Protein AF-D8TT19-F1 (afdb_monomer_lite)

pLDDT: mean 78.03, std 6.97, range [45.34, 86.25]

InterPro domains:
  IPR002048 EF-hand domain [PF13499] (7-64)
  IPR002048 EF-hand domain [PS50222] (4-39)
  IPR002048 EF-hand domain [PS50222] (40-64)
  IPR002048 EF-hand domain [SM00054] (8-36)
  IPR002048 EF-hand domain [cd00051] (8-64)
  IPR011992 EF-hand domain pair [SSF47473] (2-64)
  IPR018247 EF-Hand 1, calcium-binding site [PS00018] (17-29)
  IPR050145 Centrin/CML-like [PTHR23050] (4-64)

Secondary structure (DSSP, 8-state):
--HHHHHHHHHHHHHH-SS--SEEEHHHHHHHHHHTT----HHHHHHHHHHH-SS--SEEE---

Radius of gyration: 11.92 Å; chains: 1; bounding box: 24×25×28 Å

Sequence (64 aa):
MTAQQRAEIQECFEMLDSDGSGALDVKEILHAFGALGFTISKDAMSELMSEADPDGSGELEFDE

Foldseek 3Di:
DPVVVLVVVQVVQVVLCPVNPQWAALVSVQVVCVVVVHHDDPVNSVVVCVVQPVVPPNIRHSDD

Organism: NCBI:txid3068

Structure (mmCIF, N/CA/C/O backbone):
data_AF-D8TT19-F1
#
_entry.id   AF-D8TT19-F1
#
loop_
_atom_site.group_PDB
_atom_site.id
_atom_site.type_symbol
_atom_site.label_atom_id
_atom_site.label_alt_id
_atom_site.label_comp_id
_atom_site.label_asym_id
_atom_site.label_entity_id
_atom_site.label_seq_id
_atom_site.pdbx_PDB_ins_code
_atom_site.Cartn_x
_atom_site.Cartn_y
_atom_site.Cartn_z
_atom_site.occupancy
_atom_site.B_iso_or_equiv
_atom_site.auth_seq_id
_ato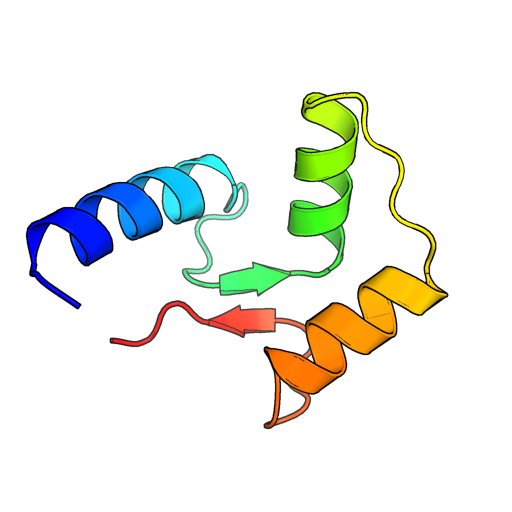m_site.auth_comp_id
_atom_site.auth_asym_id
_atom_site.auth_atom_id
_atom_site.pdbx_PDB_model_num
ATOM 1 N N . MET A 1 1 ? -1.044 -18.415 7.438 1.00 51.06 1 MET A N 1
ATOM 2 C CA . MET A 1 1 ? -0.717 -17.235 8.265 1.00 51.06 1 MET A CA 1
ATOM 3 C C . MET A 1 1 ? -1.487 -17.343 9.568 1.00 51.06 1 MET A C 1
ATOM 5 O O . MET A 1 1 ? -2.659 -17.691 9.521 1.00 51.06 1 MET A O 1
ATOM 9 N N . THR A 1 2 ? -0.851 -17.143 10.720 1.00 70.75 2 THR A N 1
ATOM 10 C CA . THR A 1 2 ? -1.559 -17.054 12.010 1.00 70.75 2 THR A CA 1
ATOM 11 C C . THR A 1 2 ? -2.356 -15.748 12.072 1.00 70.75 2 THR A C 1
ATOM 13 O O . THR A 1 2 ? -1.934 -14.748 11.498 1.00 70.75 2 THR A O 1
ATOM 16 N N . ALA A 1 3 ? -3.487 -15.733 12.782 1.00 71.44 3 ALA A N 1
ATOM 17 C CA . ALA A 1 3 ? -4.362 -14.557 12.903 1.00 71.44 3 ALA A CA 1
ATOM 18 C C . ALA A 1 3 ? -3.632 -13.278 13.370 1.00 71.44 3 ALA A C 1
ATOM 20 O O . ALA A 1 3 ? -4.010 -12.179 12.990 1.00 71.44 3 ALA A O 1
ATOM 21 N N . GLN A 1 4 ? -2.546 -13.422 14.136 1.00 70.75 4 GLN A N 1
ATOM 22 C CA . GLN A 1 4 ? -1.696 -12.304 14.559 1.00 70.75 4 GLN A CA 1
ATOM 23 C C . GLN A 1 4 ? -0.942 -11.656 13.391 1.00 70.75 4 GLN A C 1
ATOM 25 O O . GLN A 1 4 ? -0.904 -10.439 13.306 1.00 70.75 4 GLN A O 1
ATOM 30 N N . GLN A 1 5 ? -0.412 -12.452 1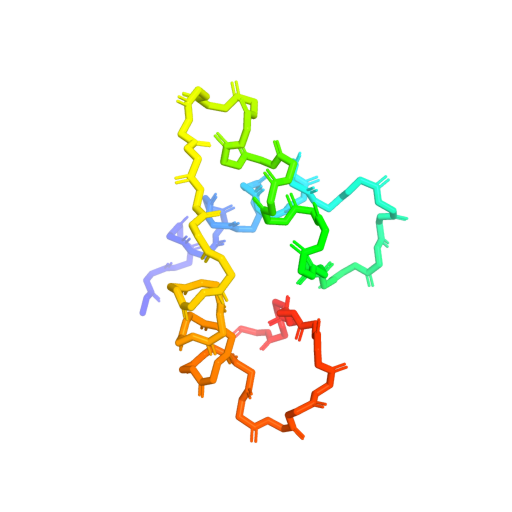2.454 1.00 71.38 5 GLN A N 1
ATOM 31 C CA . GLN A 1 5 ? 0.249 -11.906 11.265 1.00 71.38 5 GLN A CA 1
ATOM 32 C C . GLN A 1 5 ? -0.750 -11.182 10.364 1.0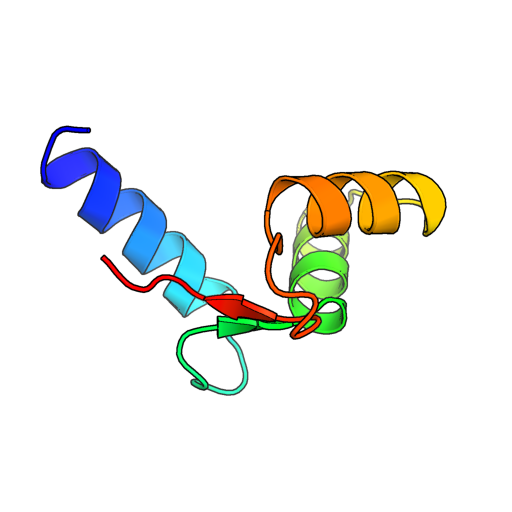0 71.38 5 GLN A C 1
ATOM 34 O O . GLN A 1 5 ? -0.401 -10.177 9.764 1.00 71.38 5 GLN A O 1
ATOM 39 N N . ARG A 1 6 ? -1.995 -11.673 10.281 1.00 72.69 6 ARG A N 1
ATOM 40 C CA . ARG A 1 6 ? -3.058 -10.964 9.559 1.00 72.69 6 ARG A CA 1
ATOM 41 C C . ARG A 1 6 ? -3.365 -9.618 10.202 1.00 72.69 6 ARG A C 1
ATOM 43 O O . ARG A 1 6 ? -3.419 -8.641 9.480 1.00 72.69 6 ARG A O 1
ATOM 50 N N . ALA A 1 7 ? -3.476 -9.557 11.529 1.00 77.12 7 ALA A N 1
ATOM 51 C CA . ALA A 1 7 ? -3.721 -8.304 12.241 1.00 77.12 7 ALA A CA 1
ATOM 52 C C . ALA A 1 7 ? -2.576 -7.289 12.068 1.00 77.12 7 ALA A C 1
ATOM 54 O O . ALA A 1 7 ? -2.839 -6.133 11.771 1.00 77.12 7 ALA A O 1
ATOM 55 N N . GLU A 1 8 ? -1.311 -7.714 12.173 1.00 78.19 8 GLU A N 1
ATOM 56 C CA . GLU A 1 8 ? -0.165 -6.814 11.956 1.00 78.19 8 GLU A CA 1
ATOM 57 C C . GLU A 1 8 ? -0.110 -6.286 10.517 1.00 78.19 8 GLU A C 1
ATOM 59 O O . GLU A 1 8 ? 0.199 -5.116 10.294 1.00 78.19 8 GLU A O 1
ATOM 64 N N . ILE A 1 9 ? -0.413 -7.138 9.532 1.00 74.06 9 ILE A N 1
ATOM 65 C CA . ILE A 1 9 ? -0.450 -6.720 8.128 1.00 74.06 9 ILE A CA 1
ATOM 66 C C . ILE A 1 9 ? -1.659 -5.816 7.880 1.00 74.06 9 ILE A C 1
ATOM 68 O O . ILE A 1 9 ? -1.502 -4.818 7.190 1.00 74.06 9 ILE A O 1
ATOM 72 N N . GLN A 1 10 ? -2.810 -6.105 8.487 1.00 78.25 10 GLN A N 1
ATOM 73 C CA . GLN A 1 10 ? -4.016 -5.286 8.405 1.00 78.25 10 GLN A CA 1
ATOM 74 C C . GLN A 1 10 ? -3.790 -3.888 8.988 1.00 78.25 10 GLN A C 1
ATOM 76 O O . GLN A 1 10 ? -4.093 -2.908 8.324 1.00 78.25 10 GLN A O 1
ATOM 81 N N . GLU A 1 11 ? -3.195 -3.773 10.178 1.00 81.38 11 GLU A N 1
ATOM 82 C CA . GLU A 1 11 ? -2.867 -2.468 10.770 1.00 81.38 11 GLU A CA 1
ATOM 83 C C . GLU A 1 11 ? -1.870 -1.690 9.903 1.00 81.38 11 GLU A C 1
ATOM 85 O O . GLU A 1 11 ? -1.978 -0.473 9.765 1.00 81.38 11 GLU A O 1
ATOM 90 N N . CYS A 1 12 ? -0.903 -2.380 9.291 1.00 79.19 12 CYS A N 1
ATOM 91 C CA . CYS A 1 12 ? -0.009 -1.758 8.320 1.00 79.19 12 CYS A CA 1
ATOM 92 C C . CYS A 1 12 ? -0.779 -1.281 7.085 1.00 79.19 12 CYS A C 1
ATOM 94 O O . CYS A 1 12 ? -0.574 -0.153 6.658 1.00 79.19 12 CYS A O 1
ATOM 96 N N . PHE A 1 13 ? -1.677 -2.103 6.542 1.00 78.31 13 PHE A N 1
ATOM 97 C CA . PHE A 1 13 ? -2.534 -1.749 5.413 1.00 78.31 13 PHE A CA 1
ATOM 98 C C . PHE A 1 13 ? -3.402 -0.533 5.721 1.00 78.31 13 PHE A C 1
ATOM 100 O O . PHE A 1 13 ? -3.367 0.420 4.959 1.00 78.31 13 PHE A O 1
ATOM 107 N N . GLU A 1 14 ? -4.086 -0.502 6.864 1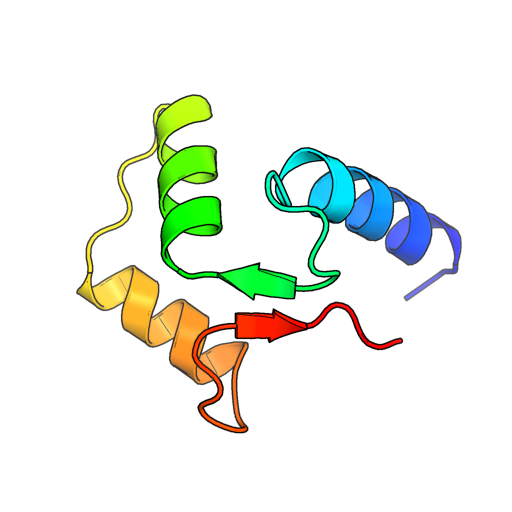.00 80.88 14 GLU A N 1
ATOM 108 C CA . GLU A 1 14 ? -4.895 0.646 7.295 1.00 80.88 14 GLU A CA 1
ATOM 109 C C . GLU A 1 14 ? -4.049 1.907 7.546 1.00 80.88 14 GLU A C 1
ATOM 111 O O . GLU A 1 14 ? -4.529 3.022 7.370 1.00 80.88 14 GLU A O 1
ATOM 116 N N . MET A 1 15 ? -2.778 1.770 7.942 1.00 82.38 15 MET A N 1
ATOM 117 C CA . MET A 1 15 ? -1.860 2.914 8.044 1.00 82.38 15 MET A CA 1
ATOM 118 C C . MET A 1 15 ? -1.389 3.439 6.683 1.00 82.38 15 MET A C 1
ATOM 120 O O . MET A 1 15 ? -0.930 4.580 6.595 1.00 82.38 15 MET A O 1
ATOM 124 N N . LEU A 1 16 ? -1.438 2.603 5.650 1.00 79.38 16 LEU A N 1
ATOM 125 C CA . LEU A 1 16 ? -1.001 2.921 4.294 1.00 79.38 16 LEU A CA 1
ATOM 126 C C . LEU A 1 16 ? -2.170 3.442 3.441 1.00 79.38 16 LEU A C 1
ATOM 128 O O . LEU A 1 16 ? -1.968 4.379 2.666 1.00 79.38 16 LEU A O 1
ATOM 132 N N . ASP A 1 17 ? -3.362 2.870 3.634 1.00 84.44 17 ASP A N 1
ATOM 133 C CA . ASP A 1 17 ? -4.632 3.222 2.992 1.00 84.44 17 ASP A CA 1
ATOM 134 C C . ASP A 1 17 ? -5.119 4.567 3.537 1.00 84.44 17 ASP A C 1
ATOM 136 O O . ASP A 1 17 ? -5.763 4.683 4.581 1.00 84.44 17 ASP A O 1
ATOM 140 N N . SER A 1 18 ? -4.727 5.624 2.838 1.00 77.25 18 SER A N 1
ATOM 141 C CA . SER A 1 18 ? -5.024 6.999 3.227 1.00 77.25 18 SER A CA 1
ATOM 142 C C . SER A 1 18 ? -6.423 7.427 2.793 1.00 77.25 18 SER A C 1
ATOM 144 O O . SER A 1 18 ? -6.951 8.396 3.346 1.00 77.25 18 SER A O 1
ATOM 146 N N . ASP A 1 19 ? -7.005 6.747 1.801 1.00 81.75 19 ASP A N 1
ATOM 147 C CA . ASP A 1 19 ? -8.370 7.002 1.327 1.00 81.75 19 ASP A CA 1
ATOM 148 C C . ASP A 1 19 ? -9.421 6.186 2.105 1.00 81.75 19 ASP A C 1
ATOM 150 O O . ASP A 1 19 ? -10.598 6.551 2.121 1.00 81.75 19 ASP A O 1
ATOM 154 N N . GLY A 1 20 ? -9.001 5.139 2.826 1.00 76.81 20 GLY A N 1
ATOM 155 C CA . GLY A 1 20 ? -9.891 4.242 3.565 1.00 76.81 20 GLY A CA 1
ATOM 156 C C . GLY A 1 20 ? -10.720 3.364 2.628 1.00 76.81 20 GLY A C 1
ATOM 157 O O . GLY A 1 20 ? -11.872 3.044 2.941 1.00 76.81 20 GLY A O 1
ATOM 158 N N . SER A 1 21 ? -10.168 3.049 1.456 1.00 80.25 21 SER A N 1
ATOM 159 C CA . SER A 1 21 ? -10.838 2.280 0.410 1.00 80.25 21 SER A CA 1
ATOM 160 C C . SER A 1 21 ? -10.921 0.785 0.748 1.00 80.25 21 SER A C 1
ATOM 162 O O . SER A 1 21 ? -11.795 0.086 0.235 1.00 80.25 21 SER A O 1
ATOM 164 N N . GLY A 1 22 ? -10.055 0.300 1.648 1.00 79.38 22 GLY A N 1
ATOM 165 C CA . GLY A 1 22 ? -9.853 -1.122 1.928 1.00 79.38 22 GLY A CA 1
ATOM 166 C C . GLY A 1 22 ? -8.884 -1.810 0.958 1.00 79.38 22 GLY A C 1
ATOM 167 O O . GLY A 1 22 ? -8.630 -3.009 1.097 1.00 79.38 22 GLY A O 1
ATOM 168 N N . ALA A 1 23 ? -8.318 -1.062 0.009 1.00 82.81 23 ALA A N 1
ATOM 169 C CA . ALA A 1 23 ? -7.311 -1.514 -0.940 1.00 82.81 23 ALA A CA 1
ATOM 170 C C . ALA A 1 23 ? -6.144 -0.517 -0.997 1.00 82.81 23 ALA A C 1
ATOM 172 O O . ALA A 1 23 ? -6.310 0.664 -0.714 1.00 82.81 23 ALA A O 1
ATOM 173 N N . LEU A 1 24 ? -4.949 -0.990 -1.356 1.00 83.88 24 LEU A N 1
ATOM 174 C CA . LEU A 1 24 ? -3.795 -0.119 -1.576 1.00 83.88 24 LEU A CA 1
ATOM 175 C C . LEU A 1 24 ? -3.580 0.130 -3.058 1.00 83.88 24 LEU A C 1
ATOM 177 O O . LEU A 1 24 ? -3.141 -0.751 -3.800 1.00 83.88 24 LEU A O 1
ATOM 181 N N . ASP A 1 25 ? -3.810 1.362 -3.480 1.00 84.56 25 ASP A N 1
ATOM 182 C CA . ASP A 1 25 ? -3.575 1.771 -4.856 1.00 84.56 25 ASP A CA 1
ATOM 183 C C . ASP A 1 25 ? -2.068 1.977 -5.112 1.00 84.56 25 ASP A C 1
ATOM 185 O O . ASP A 1 25 ? -1.256 2.203 -4.200 1.00 84.56 25 ASP A O 1
ATOM 189 N N . VAL A 1 26 ? -1.659 1.982 -6.385 1.00 80.94 26 VAL A N 1
ATOM 190 C CA . VAL A 1 26 ? -0.258 2.181 -6.796 1.00 80.94 26 VAL A CA 1
ATOM 191 C C . VAL A 1 26 ? 0.351 3.423 -6.143 1.00 80.94 26 VAL A C 1
ATOM 193 O O . VAL A 1 26 ? 1.533 3.459 -5.783 1.00 80.94 26 VAL A O 1
ATOM 196 N N . LYS A 1 27 ? -0.459 4.476 -6.019 1.00 82.75 27 LYS A N 1
ATOM 197 C CA . LYS A 1 27 ? -0.045 5.762 -5.454 1.00 82.75 27 LYS A CA 1
ATOM 198 C C . LYS A 1 27 ? 0.237 5.674 -3.962 1.00 82.75 27 LYS A C 1
ATOM 200 O O . LYS A 1 27 ? 1.177 6.323 -3.514 1.00 82.75 27 LYS A O 1
ATOM 205 N N . GLU A 1 28 ? -0.548 4.905 -3.220 1.00 86.25 28 GLU A N 1
ATOM 206 C CA . GLU A 1 28 ? -0.424 4.771 -1.767 1.00 86.25 28 GLU A CA 1
ATOM 207 C C . GLU A 1 28 ? 0.806 3.950 -1.412 1.00 86.25 28 GLU A C 1
ATOM 209 O O . GLU A 1 28 ? 1.604 4.360 -0.573 1.00 86.25 28 GLU A O 1
ATOM 214 N N . ILE A 1 29 ? 1.063 2.883 -2.169 1.00 81.19 29 ILE A N 1
ATOM 215 C CA . ILE A 1 29 ? 2.299 2.104 -2.063 1.00 81.19 29 ILE A CA 1
ATOM 216 C C . ILE A 1 29 ? 3.512 2.993 -2.383 1.00 81.19 29 ILE A C 1
ATOM 218 O O . ILE A 1 29 ? 4.472 3.050 -1.615 1.00 81.19 29 ILE A O 1
ATOM 222 N N . LEU A 1 30 ? 3.474 3.770 -3.471 1.00 81.44 30 LEU A N 1
ATOM 223 C CA . LEU A 1 30 ? 4.541 4.728 -3.797 1.00 81.44 30 LEU A CA 1
ATOM 224 C C . LEU A 1 30 ? 4.744 5.782 -2.704 1.00 81.44 30 LEU A C 1
ATOM 226 O O . LEU A 1 30 ? 5.886 6.128 -2.389 1.00 81.44 30 LEU A O 1
ATOM 230 N N . HIS A 1 31 ? 3.652 6.291 -2.133 1.00 83.50 31 HIS A N 1
ATOM 231 C CA . HIS A 1 31 ? 3.692 7.262 -1.048 1.00 83.50 31 HIS A CA 1
ATOM 232 C C . HIS A 1 31 ? 4.338 6.662 0.199 1.00 83.50 31 HIS A C 1
ATOM 234 O O . HIS A 1 31 ? 5.212 7.284 0.797 1.00 83.50 31 HIS A O 1
ATOM 240 N N . ALA A 1 32 ? 3.972 5.434 0.546 1.00 81.06 32 ALA A N 1
ATOM 241 C CA . ALA A 1 32 ? 4.505 4.700 1.676 1.00 81.06 32 ALA A CA 1
ATOM 242 C C . ALA A 1 32 ? 5.998 4.409 1.559 1.00 81.06 32 ALA A C 1
ATOM 244 O O . ALA A 1 32 ? 6.766 4.703 2.477 1.00 81.06 32 ALA A O 1
ATOM 245 N N . PHE A 1 33 ? 6.436 3.886 0.412 1.00 80.31 33 PHE A N 1
ATOM 246 C CA . PHE A 1 33 ? 7.859 3.687 0.155 1.00 80.31 33 PHE A CA 1
ATOM 247 C C . PHE A 1 33 ? 8.602 5.026 0.219 1.00 80.31 33 PHE A C 1
ATOM 249 O O . PHE A 1 33 ? 9.639 5.108 0.878 1.00 80.31 33 PHE A O 1
ATOM 256 N N . GLY A 1 34 ? 8.027 6.094 -0.345 1.00 82.19 34 GLY A N 1
ATOM 257 C CA . GLY A 1 34 ? 8.559 7.452 -0.234 1.00 82.19 34 GLY A CA 1
ATOM 258 C C . GLY A 1 34 ? 8.672 7.950 1.212 1.00 82.19 34 GLY A C 1
ATOM 259 O O . GLY A 1 34 ? 9.699 8.522 1.580 1.00 82.19 34 GLY A O 1
ATOM 260 N N . ALA A 1 35 ? 7.666 7.690 2.051 1.00 80.25 35 ALA A N 1
ATOM 261 C CA . ALA A 1 35 ? 7.645 8.051 3.470 1.00 80.25 35 ALA A CA 1
ATOM 262 C C . ALA A 1 35 ? 8.703 7.286 4.283 1.00 80.25 35 ALA A C 1
ATOM 264 O O . ALA A 1 35 ? 9.298 7.839 5.208 1.00 80.25 35 ALA A O 1
ATOM 265 N N . LEU A 1 36 ? 8.998 6.046 3.890 1.00 77.50 36 LEU A N 1
ATOM 266 C CA . LEU A 1 36 ? 10.084 5.234 4.441 1.00 77.50 36 LEU A CA 1
ATOM 267 C C . LEU A 1 36 ? 11.471 5.618 3.881 1.00 77.50 36 LEU A C 1
ATOM 269 O O . LEU A 1 36 ? 12.483 5.071 4.318 1.00 77.50 36 LEU A O 1
ATOM 273 N N . GLY A 1 37 ? 11.542 6.558 2.930 1.00 81.81 37 GLY A N 1
ATOM 274 C CA . GLY A 1 37 ? 12.782 7.004 2.285 1.00 81.81 37 GLY A CA 1
ATOM 275 C C . GLY A 1 37 ? 13.269 6.094 1.153 1.00 81.81 37 GLY A C 1
ATOM 276 O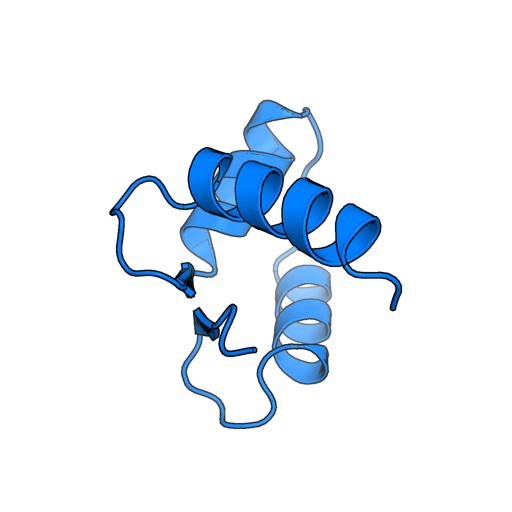 O . GLY A 1 37 ? 14.383 6.266 0.656 1.00 81.81 37 GLY A O 1
ATOM 277 N N . PHE A 1 38 ? 12.445 5.140 0.726 1.00 79.06 38 PHE A N 1
ATOM 278 C CA . PHE A 1 38 ? 12.704 4.266 -0.409 1.00 79.06 38 PHE A CA 1
ATOM 279 C C . PHE A 1 38 ? 12.044 4.820 -1.673 1.00 79.06 38 PHE A C 1
ATOM 281 O O . PHE A 1 38 ? 10.933 5.338 -1.665 1.00 79.06 38 PHE A O 1
ATOM 288 N N . THR A 1 39 ? 12.727 4.696 -2.804 1.00 79.00 39 THR A N 1
ATOM 289 C CA . THR A 1 39 ? 12.172 5.053 -4.114 1.00 79.00 39 THR A CA 1
ATOM 290 C C . THR A 1 39 ? 12.013 3.785 -4.928 1.00 79.00 39 THR A C 1
ATOM 292 O O . THR A 1 39 ? 12.998 3.185 -5.354 1.00 79.00 39 THR A O 1
ATOM 295 N N . ILE A 1 40 ? 10.766 3.364 -5.129 1.00 80.62 40 ILE A N 1
ATOM 296 C CA . ILE A 1 40 ? 10.449 2.267 -6.040 1.00 80.62 40 ILE A CA 1
ATOM 297 C C . ILE A 1 40 ? 10.344 2.818 -7.463 1.00 80.62 40 ILE A C 1
ATOM 299 O O . ILE A 1 40 ? 9.666 3.812 -7.728 1.00 80.62 40 ILE A O 1
ATOM 303 N N . SER A 1 41 ? 11.034 2.161 -8.393 1.00 83.50 41 SER A N 1
ATOM 304 C CA . SER A 1 41 ? 10.910 2.434 -9.825 1.00 83.50 41 SER A CA 1
ATOM 305 C C . SER A 1 41 ? 9.586 1.899 -10.359 1.00 83.50 41 SER A C 1
ATOM 307 O O . SER A 1 41 ? 9.122 0.851 -9.925 1.00 83.50 41 SER A O 1
ATOM 309 N N . LYS A 1 42 ? 9.024 2.558 -11.3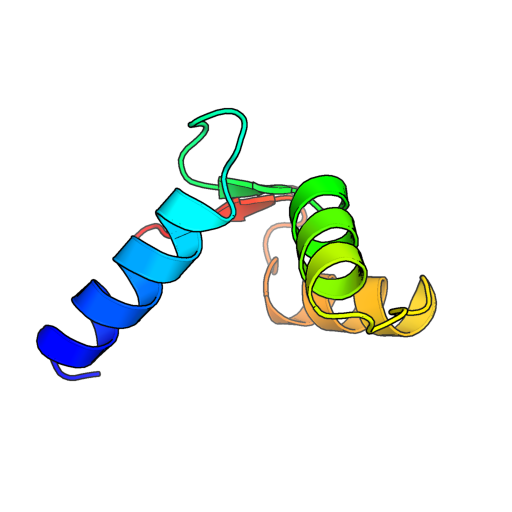79 1.00 78.62 42 LYS A N 1
ATOM 310 C CA . LYS A 1 42 ? 7.797 2.099 -12.058 1.00 78.62 42 LYS A CA 1
ATOM 311 C C . LYS A 1 42 ? 7.837 0.631 -12.492 1.00 78.62 42 LYS A C 1
ATOM 313 O O . LYS A 1 42 ? 6.807 -0.020 -12.455 1.00 78.62 42 LYS A O 1
ATOM 318 N N . ASP A 1 43 ? 9.006 0.141 -12.892 1.00 84.56 43 ASP A N 1
ATOM 319 C CA . ASP A 1 43 ? 9.212 -1.245 -13.321 1.00 84.56 43 ASP A CA 1
ATOM 320 C C . ASP A 1 43 ? 9.011 -2.235 -12.161 1.00 84.56 43 ASP A C 1
ATOM 322 O O . ASP A 1 43 ? 8.141 -3.094 -12.227 1.00 84.56 43 ASP A O 1
ATOM 326 N N . ALA A 1 44 ? 9.696 -2.004 -11.035 1.00 82.69 44 ALA A N 1
ATOM 327 C CA . ALA A 1 44 ? 9.520 -2.783 -9.808 1.00 82.69 44 ALA A CA 1
ATOM 328 C C . ALA A 1 44 ? 8.100 -2.656 -9.234 1.00 82.69 44 ALA A C 1
ATOM 330 O O . ALA A 1 44 ? 7.563 -3.616 -8.699 1.00 82.69 44 ALA A O 1
ATOM 331 N N . MET A 1 45 ? 7.472 -1.486 -9.378 1.00 81.50 45 MET A N 1
ATOM 332 C CA . MET A 1 45 ? 6.077 -1.296 -8.986 1.00 81.50 45 MET A CA 1
ATOM 333 C C . MET A 1 45 ? 5.122 -2.115 -9.857 1.00 81.50 45 MET A C 1
ATOM 335 O O . MET A 1 45 ? 4.174 -2.695 -9.346 1.00 81.50 45 MET A O 1
ATOM 339 N N . SER A 1 46 ? 5.374 -2.166 -11.166 1.00 81.62 46 SER A N 1
ATOM 340 C CA . SER A 1 46 ? 4.584 -2.963 -12.103 1.00 81.62 46 SER A CA 1
ATOM 341 C C . SER A 1 46 ? 4.763 -4.457 -11.865 1.00 81.62 46 SER A C 1
ATOM 343 O O . SER A 1 46 ? 3.805 -5.199 -12.038 1.00 81.62 46 SER A O 1
ATOM 345 N N . GLU A 1 47 ? 5.963 -4.899 -11.488 1.00 83.88 47 GLU A N 1
ATOM 346 C CA . GLU A 1 47 ? 6.228 -6.291 -11.116 1.00 83.88 47 GLU A CA 1
ATOM 347 C C . GLU A 1 47 ? 5.508 -6.651 -9.811 1.00 83.88 47 GLU A C 1
ATOM 349 O O . GLU A 1 47 ? 4.795 -7.649 -9.762 1.00 83.88 47 GLU A O 1
ATOM 354 N N . LEU A 1 48 ? 5.601 -5.783 -8.798 1.00 79.94 48 LEU A N 1
ATOM 355 C CA . LEU A 1 48 ? 4.919 -5.959 -7.516 1.00 79.94 48 LEU A CA 1
ATOM 356 C C . LEU A 1 48 ? 3.393 -5.976 -7.680 1.00 79.94 48 LEU A C 1
ATOM 358 O O . LEU A 1 48 ? 2.733 -6.841 -7.120 1.00 79.94 48 LEU A O 1
ATOM 362 N N . MET A 1 49 ? 2.845 -5.072 -8.494 1.00 78.56 49 MET A N 1
ATOM 363 C CA . MET A 1 49 ? 1.433 -5.092 -8.881 1.00 78.56 49 MET A CA 1
ATOM 364 C C . MET A 1 49 ? 1.084 -6.347 -9.668 1.00 78.56 49 MET A C 1
ATOM 366 O O . MET A 1 49 ? 0.115 -6.998 -9.343 1.00 78.56 49 MET A O 1
ATOM 370 N N . SER A 1 50 ? 1.874 -6.759 -10.655 1.00 81.12 50 SER A N 1
ATOM 371 C CA . SER A 1 50 ? 1.542 -7.958 -11.432 1.00 81.12 50 SER A CA 1
ATOM 372 C C . SER A 1 50 ? 1.569 -9.248 -10.605 1.00 81.12 50 SER A C 1
ATOM 374 O O . SER A 1 50 ? 0.939 -10.226 -11.004 1.00 81.12 50 SER A O 1
ATOM 376 N N . GLU A 1 51 ? 2.325 -9.282 -9.506 1.00 79.75 51 GLU A N 1
ATOM 377 C CA . GLU A 1 51 ? 2.367 -10.423 -8.589 1.00 79.75 51 GLU A CA 1
ATOM 378 C C . GLU A 1 51 ? 1.257 -10.363 -7.528 1.00 79.75 51 GLU A C 1
ATOM 380 O O . GLU A 1 51 ? 0.746 -11.403 -7.113 1.00 79.75 51 GLU A O 1
ATOM 385 N N . ALA A 1 52 ? 0.872 -9.157 -7.110 1.00 75.38 52 ALA A N 1
ATOM 386 C CA . ALA A 1 52 ? -0.077 -8.933 -6.025 1.00 75.38 52 ALA A CA 1
ATOM 387 C C . ALA A 1 52 ? -1.521 -8.636 -6.482 1.00 75.38 52 ALA A C 1
ATOM 389 O O . ALA A 1 52 ? -2.456 -8.914 -5.739 1.00 75.38 52 ALA A O 1
ATOM 390 N N . ASP A 1 53 ? -1.695 -8.129 -7.700 1.00 82.06 53 ASP A N 1
ATOM 391 C CA . ASP A 1 53 ? -2.952 -7.817 -8.388 1.00 82.06 53 ASP A CA 1
ATOM 392 C C . ASP A 1 53 ? -3.091 -8.704 -9.649 1.00 82.06 53 ASP A C 1
ATOM 394 O O . ASP A 1 53 ? -2.806 -8.289 -10.778 1.00 82.06 53 ASP A O 1
ATOM 398 N N . PRO A 1 54 ? -3.486 -9.979 -9.478 1.00 74.06 54 PRO A N 1
ATOM 399 C CA . PRO A 1 54 ? -3.703 -10.895 -10.595 1.00 74.06 54 PRO A CA 1
ATOM 400 C C . PRO A 1 54 ? -4.989 -10.599 -11.384 1.00 74.06 54 PRO A C 1
ATOM 402 O O . PRO A 1 54 ? -5.138 -11.122 -12.492 1.00 74.06 54 PRO A O 1
ATOM 405 N N . ASP A 1 55 ? -5.916 -9.813 -10.825 1.00 79.75 55 ASP A N 1
ATOM 406 C CA . ASP A 1 55 ? -7.166 -9.417 -11.490 1.00 79.75 55 ASP A CA 1
ATOM 407 C C . ASP A 1 55 ? -6.973 -8.177 -12.381 1.00 79.75 55 ASP A C 1
ATOM 409 O O . ASP A 1 55 ? -7.717 -7.966 -13.341 1.00 79.75 55 ASP A O 1
ATOM 413 N N . GLY A 1 56 ? -5.908 -7.408 -12.143 1.00 76.00 56 GLY A N 1
ATOM 414 C CA . GLY A 1 56 ? -5.602 -6.199 -12.893 1.00 76.00 56 GLY A CA 1
ATOM 415 C C . GLY A 1 56 ? -6.477 -5.019 -12.476 1.00 76.00 56 GLY A C 1
ATOM 416 O O . GLY A 1 56 ? -6.743 -4.153 -13.317 1.00 76.00 56 GLY A O 1
ATOM 417 N N . SER A 1 57 ? -6.952 -4.989 -11.225 1.00 78.75 57 SER A N 1
ATOM 418 C CA . SER A 1 57 ? -7.733 -3.864 -10.700 1.00 78.75 57 SER A CA 1
ATOM 419 C C . SER A 1 57 ? -6.872 -2.599 -10.572 1.00 78.75 57 SER A C 1
ATOM 421 O O . SER A 1 57 ? -7.378 -1.483 -10.695 1.00 78.75 57 SER A O 1
ATOM 423 N N . GLY A 1 58 ? -5.550 -2.759 -10.443 1.00 77.00 58 GLY A N 1
ATOM 424 C CA . GLY A 1 58 ? -4.609 -1.690 -10.122 1.00 77.00 58 GLY A CA 1
ATOM 425 C C . GLY A 1 58 ? -4.609 -1.322 -8.638 1.00 77.00 58 GLY A C 1
ATOM 426 O O . GLY A 1 58 ? -4.000 -0.316 -8.268 1.00 77.00 58 GLY A O 1
ATOM 427 N N . GLU A 1 59 ? -5.272 -2.127 -7.809 1.00 80.38 59 GLU A N 1
ATOM 428 C CA . GLU A 1 59 ? -5.476 -1.921 -6.382 1.00 80.38 59 GLU A CA 1
ATOM 429 C C . GLU A 1 59 ? -5.187 -3.235 -5.645 1.00 80.38 59 GLU A C 1
ATOM 431 O O . GLU A 1 59 ? -5.596 -4.322 -6.047 1.00 80.38 59 GLU A O 1
ATOM 436 N N . LEU A 1 60 ? -4.434 -3.146 -4.556 1.00 79.75 60 LEU A N 1
ATOM 437 C CA . LEU A 1 60 ? -4.049 -4.292 -3.746 1.00 79.75 60 LEU A CA 1
ATOM 438 C C . LEU A 1 60 ? -5.100 -4.465 -2.646 1.00 79.75 60 LEU A C 1
ATOM 440 O O . LEU A 1 60 ? -5.010 -3.837 -1.592 1.00 79.75 60 LEU A O 1
ATOM 444 N N . GLU A 1 61 ? -6.130 -5.264 -2.913 1.00 74.88 61 GLU A N 1
ATOM 445 C CA . GLU A 1 61 ? -7.200 -5.541 -1.950 1.00 74.88 61 GLU A CA 1
ATOM 446 C C . GLU A 1 61 ? -6.701 -6.443 -0.815 1.00 74.88 61 GLU A C 1
ATOM 448 O O . GLU A 1 61 ? -6.067 -7.477 -1.040 1.00 74.88 61 GLU A O 1
ATOM 453 N N . PHE A 1 62 ? -7.016 -6.069 0.426 1.00 68.81 62 PHE A N 1
ATOM 454 C CA . PHE A 1 62 ? -6.745 -6.894 1.605 1.00 68.81 62 PHE A CA 1
ATOM 455 C C . PHE A 1 62 ? -7.893 -7.890 1.883 1.00 68.81 62 PHE A C 1
ATOM 457 O O . PHE A 1 62 ? -8.178 -8.201 3.040 1.00 68.81 62 PHE A O 1
ATOM 464 N N . ASP A 1 63 ? -8.605 -8.357 0.848 1.00 59.72 63 ASP A N 1
ATOM 465 C CA . ASP A 1 63 ? -9.749 -9.258 1.034 1.00 59.72 63 ASP A CA 1
ATOM 466 C C . ASP A 1 63 ? -9.272 -10.677 1.439 1.00 59.72 63 ASP A C 1
ATOM 468 O O . ASP A 1 63 ? -8.757 -11.459 0.637 1.00 59.72 63 ASP A O 1
ATOM 472 N N . GLU A 1 64 ? -9.431 -10.924 2.750 1.00 45.34 64 GLU A N 1
ATOM 473 C CA . GLU A 1 64 ? -9.235 -12.113 3.617 1.00 45.34 64 GLU A CA 1
ATOM 474 C C . GLU A 1 64 ? -7.827 -12.669 3.900 1.00 45.34 64 GLU A C 1
ATOM 476 O O . GLU A 1 64 ? -7.361 -13.676 3.310 1.00 45.34 64 GLU A O 1
#